Protein AF-A0A5M6IQ29-F1 (afdb_monomer_lite)

Sequence (154 aa):
MRRHSRYEGPIDAAYVEYRLRHAGKTLMALPDTGHSPKLRLRSLEVIKGVEELVEAERSVPRFEPTAHDIAMMDEVFPDWLHFIPQSNLPIRRVIALRSLVSPVTDRHLWPWRRIGETMGTSHESARLWHARGVDMIIGGLARARRESQLPMAA

Secondary structure (DSSP, 8-state):
---GGG--S---HHHHHHHHHHHHHHHHHS-SSSS-HHHHHHTSTTSTT-HHHHHHHTT-------HHHHHHHHHIIIIITTSS-TT-HHHHHHHHHHH-B-TTT--BSS-HHHHHHHHTS-HHHHHHHHHHHHHHHHHHHHHHHHHHHS----

pLDDT: mean 80.24, std 16.38, range [43.84, 98.06]

Foldseek 3Di:
DDDVPPDPDALDLVVLLVLLQLLQLLLLQDDPDDPHCVVVVVVVPLCPPVPVLSVVLNPDHPDDDDPVSRVSNVCNLVPLLVLPDPVLSLLSNLSNQQSHARNVPSHRSQDLCNSQVVVVHHSVVSVVSPVVSSVSSSVVVVVVNVVVPDPPDD

Organism: NCBI:txid504468

Radius of gyration: 15.8 Å; chains: 1; bounding box: 50×30×43 Å

Structure (mmCIF, N/CA/C/O backbone):
data_AF-A0A5M6IQ29-F1
#
_entry.id   AF-A0A5M6IQ29-F1
#
loop_
_atom_site.group_PDB
_atom_site.id
_atom_site.type_symbol
_atom_site.label_atom_id
_atom_site.label_alt_id
_atom_site.label_comp_id
_atom_site.label_asym_id
_atom_site.label_entity_id
_atom_site.label_seq_id
_atom_site.pdbx_PDB_ins_code
_atom_site.Cartn_x
_atom_site.Cartn_y
_atom_site.Cartn_z
_atom_site.occupancy
_atom_site.B_iso_or_equiv
_atom_site.auth_seq_id
_atom_site.auth_comp_id
_atom_site.auth_asym_id
_atom_site.auth_atom_id
_atom_site.pdbx_PDB_model_num
ATOM 1 N N . MET A 1 1 ? -10.879 5.240 -17.279 1.00 47.38 1 MET A N 1
ATOM 2 C CA . MET A 1 1 ? -11.283 4.319 -16.193 1.00 47.38 1 MET A CA 1
ATOM 3 C C . MET A 1 1 ? -11.709 2.994 -16.824 1.00 47.38 1 MET A C 1
ATOM 5 O O . MET A 1 1 ? -12.353 3.061 -17.865 1.00 47.38 1 MET A O 1
ATOM 9 N N . ARG A 1 2 ? -11.351 1.849 -16.213 1.00 48.84 2 ARG A N 1
ATOM 10 C CA . ARG A 1 2 ? -11.544 0.430 -16.635 1.00 48.84 2 ARG A CA 1
ATOM 11 C C . ARG A 1 2 ? -10.347 -0.232 -17.353 1.00 48.84 2 ARG A C 1
ATOM 13 O O . ARG A 1 2 ? -10.311 -0.294 -18.578 1.00 48.84 2 ARG A O 1
ATOM 20 N N . ARG A 1 3 ? -9.398 -0.802 -16.593 1.00 51.25 3 ARG A N 1
ATOM 21 C CA . ARG A 1 3 ? -8.454 -1.840 -17.086 1.00 51.25 3 ARG A CA 1
ATOM 22 C C . ARG A 1 3 ? -8.260 -3.043 -16.151 1.00 51.25 3 ARG A C 1
ATOM 24 O O . ARG A 1 3 ? -7.522 -3.954 -16.489 1.00 51.25 3 ARG A O 1
ATOM 31 N N . HIS A 1 4 ? -9.042 -3.176 -15.078 1.00 53.78 4 HIS A N 1
ATOM 32 C CA . HIS A 1 4 ? -9.095 -4.415 -14.275 1.00 53.78 4 HIS A CA 1
ATOM 33 C C . HIS A 1 4 ? -9.602 -5.647 -15.038 1.00 53.78 4 HIS A C 1
ATOM 35 O O 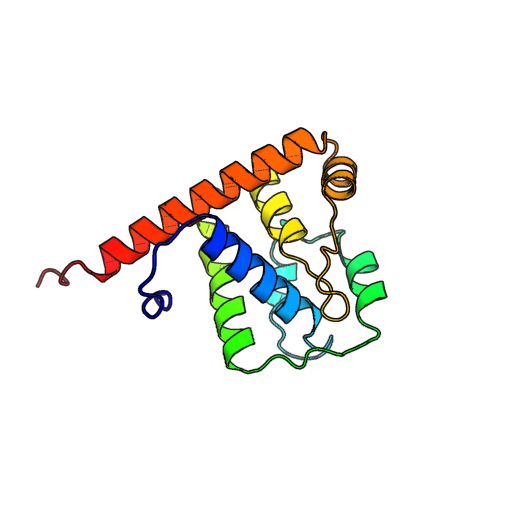. HIS A 1 4 ? -9.560 -6.758 -14.520 1.00 53.78 4 HIS A O 1
ATOM 41 N N . SER A 1 5 ? -10.080 -5.446 -16.268 1.00 51.19 5 SER A N 1
ATOM 42 C CA . SER A 1 5 ? -10.809 -6.394 -17.111 1.00 51.19 5 SER A CA 1
ATOM 43 C C . SER A 1 5 ? -10.068 -7.688 -17.473 1.00 51.19 5 SER A C 1
ATOM 45 O O . SER A 1 5 ? -10.702 -8.562 -18.054 1.00 51.19 5 SER A O 1
ATOM 47 N N . ARG A 1 6 ? -8.764 -7.830 -17.200 1.00 63.06 6 ARG A N 1
ATOM 48 C CA . ARG A 1 6 ? -7.993 -9.012 -17.638 1.00 63.06 6 ARG A CA 1
ATOM 49 C C . ARG A 1 6 ? -7.757 -10.071 -16.560 1.00 63.06 6 ARG A C 1
ATOM 51 O O . ARG A 1 6 ? -7.368 -11.177 -16.908 1.00 63.06 6 ARG A O 1
ATOM 58 N N . TYR A 1 7 ? -7.965 -9.765 -15.277 1.00 73.44 7 TYR A N 1
ATOM 59 C CA . TYR A 1 7 ? -7.827 -10.776 -14.226 1.00 73.44 7 TYR A CA 1
ATOM 60 C C . TYR A 1 7 ? -9.152 -11.515 -14.025 1.00 73.44 7 TYR A C 1
ATOM 62 O O . TYR A 1 7 ? -10.141 -10.934 -13.573 1.00 73.44 7 TYR A O 1
ATOM 70 N N . GLU A 1 8 ? -9.172 -12.801 -14.369 1.00 74.88 8 GLU A N 1
ATOM 71 C CA . GLU A 1 8 ? -10.386 -13.622 -14.315 1.00 74.88 8 GLU A CA 1
ATOM 72 C C . GLU A 1 8 ? -10.613 -14.291 -12.953 1.00 74.88 8 GLU A C 1
ATOM 74 O O . GLU A 1 8 ? -11.753 -14.633 -12.636 1.00 74.88 8 GLU A O 1
ATOM 79 N N . GLY A 1 9 ? -9.574 -14.394 -12.118 1.00 84.12 9 GLY A N 1
ATOM 80 C CA . GLY A 1 9 ? -9.630 -15.036 -10.803 1.00 84.12 9 GLY A CA 1
ATOM 81 C C . GLY A 1 9 ? -10.438 -14.279 -9.731 1.00 84.12 9 GLY A C 1
ATOM 82 O O . GLY A 1 9 ? -11.034 -13.222 -10.002 1.00 84.12 9 GLY A O 1
ATOM 83 N N . PRO A 1 10 ? -10.485 -14.823 -8.498 1.00 88.50 10 PRO A N 1
ATOM 84 C CA . PRO A 1 10 ? -11.184 -14.200 -7.380 1.00 88.50 10 PRO A CA 1
ATOM 85 C C . PRO A 1 10 ? -10.481 -12.910 -6.942 1.00 88.50 10 PRO A C 1
ATOM 87 O O . PRO A 1 10 ? -9.273 -12.876 -6.737 1.00 88.50 10 PRO A O 1
ATOM 90 N N . ILE A 1 11 ? -11.248 -11.829 -6.779 1.00 91.19 11 ILE A N 1
ATOM 91 C CA . ILE A 1 11 ? -10.742 -10.594 -6.169 1.00 91.19 11 ILE A CA 1
ATOM 92 C C . ILE A 1 11 ? -10.799 -10.796 -4.654 1.00 91.19 11 ILE A C 1
ATOM 94 O O . ILE A 1 11 ? -11.820 -10.518 -4.029 1.00 91.19 11 ILE A O 1
ATOM 98 N N . ASP A 1 12 ? -9.723 -11.331 -4.092 1.00 94.50 12 ASP A N 1
ATOM 99 C CA . ASP A 1 12 ? -9.567 -11.587 -2.662 1.00 94.50 12 ASP A CA 1
ATOM 100 C C . ASP A 1 12 ? -8.394 -10.789 -2.063 1.00 94.50 12 ASP A C 1
ATOM 102 O O . ASP A 1 12 ? -7.720 -10.005 -2.743 1.00 94.50 12 ASP A O 1
ATOM 106 N N . ALA A 1 13 ? -8.166 -10.962 -0.759 1.00 95.31 13 ALA A N 1
ATOM 107 C CA . ALA A 1 13 ? -7.095 -10.271 -0.050 1.00 95.31 13 ALA A CA 1
ATOM 108 C C . ALA A 1 13 ? -5.710 -10.629 -0.602 1.00 95.31 13 ALA A C 1
ATOM 110 O O . ALA A 1 13 ? -4.876 -9.741 -0.758 1.00 95.31 13 ALA A O 1
ATOM 111 N N . ALA A 1 14 ? -5.475 -11.895 -0.960 1.00 95.31 14 ALA A N 1
ATOM 112 C CA . ALA A 1 14 ? -4.190 -12.339 -1.489 1.00 95.31 14 ALA A CA 1
ATOM 113 C C . ALA A 1 14 ? -3.875 -11.662 -2.831 1.00 95.31 14 ALA A C 1
ATOM 115 O O . ALA A 1 14 ? -2.765 -11.161 -3.029 1.00 95.31 14 ALA A O 1
ATOM 116 N N . TYR A 1 15 ? -4.863 -11.575 -3.726 1.00 94.44 15 TYR A N 1
ATOM 117 C CA . TYR A 1 15 ? -4.741 -10.856 -4.990 1.00 94.44 15 TYR A CA 1
ATOM 118 C C . TYR A 1 15 ? -4.465 -9.363 -4.776 1.00 94.44 15 TYR A C 1
ATOM 120 O O . TYR A 1 15 ? -3.556 -8.798 -5.396 1.00 94.44 15 TYR A O 1
ATOM 128 N N . VAL A 1 16 ? -5.224 -8.716 -3.887 1.00 95.38 16 VAL A N 1
ATOM 129 C CA . VAL A 1 16 ? -5.072 -7.281 -3.621 1.00 95.38 16 VAL A CA 1
ATOM 130 C C . VAL A 1 16 ? -3.708 -6.973 -3.008 1.00 95.38 16 VAL A C 1
ATOM 132 O O . VAL A 1 16 ? -3.017 -6.065 -3.471 1.00 95.38 16 VAL A O 1
ATOM 135 N N . GLU A 1 17 ? -3.277 -7.751 -2.017 1.00 95.69 17 GLU A N 1
ATOM 136 C CA . GLU A 1 17 ? -1.966 -7.591 -1.389 1.00 95.69 17 GLU A CA 1
ATOM 137 C C . GLU A 1 17 ? -0.825 -7.856 -2.371 1.00 95.69 17 GLU A C 1
ATOM 139 O O . GLU A 1 17 ? 0.142 -7.092 -2.400 1.00 95.69 17 GLU A O 1
ATOM 144 N N . TYR A 1 18 ? -0.943 -8.878 -3.223 1.00 94.69 18 TYR A N 1
ATOM 145 C CA . TYR A 1 18 ? 0.027 -9.140 -4.286 1.00 94.69 18 TYR A CA 1
ATOM 146 C C . TYR A 1 18 ? 0.167 -7.937 -5.228 1.00 94.69 18 TYR A C 1
ATOM 148 O O . TYR A 1 18 ? 1.281 -7.469 -5.478 1.00 94.69 18 TYR A O 1
ATOM 156 N N . ARG A 1 19 ? -0.955 -7.387 -5.707 1.00 93.81 19 ARG A N 1
ATOM 157 C CA . ARG A 1 19 ? -0.965 -6.229 -6.615 1.00 93.81 19 ARG A CA 1
ATOM 158 C C . ARG A 1 19 ? -0.417 -4.968 -5.950 1.00 93.81 19 ARG A C 1
ATOM 160 O O . ARG A 1 19 ? 0.349 -4.249 -6.586 1.00 93.81 19 ARG A O 1
ATOM 167 N N . LEU A 1 20 ? -0.740 -4.727 -4.677 1.00 94.75 20 LEU A N 1
ATOM 168 C CA . LEU A 1 20 ? -0.173 -3.622 -3.893 1.00 94.75 20 LEU A CA 1
ATOM 169 C C . LEU A 1 20 ? 1.346 -3.767 -3.741 1.00 94.75 20 LEU A C 1
ATOM 171 O O . LEU A 1 20 ? 2.077 -2.809 -3.989 1.00 94.75 20 LEU A O 1
ATOM 175 N N . ARG A 1 21 ? 1.834 -4.964 -3.389 1.00 94.25 21 ARG A N 1
ATOM 176 C CA . ARG A 1 21 ? 3.274 -5.255 -3.279 1.00 94.25 21 ARG A CA 1
ATOM 177 C C . ARG A 1 21 ? 3.999 -5.040 -4.598 1.00 94.25 21 ARG A C 1
ATOM 179 O O . ARG A 1 21 ? 5.046 -4.399 -4.620 1.00 94.25 21 ARG A O 1
ATOM 186 N N . HIS A 1 22 ? 3.438 -5.557 -5.686 1.00 92.50 22 HIS A N 1
ATOM 187 C CA . HIS A 1 22 ? 4.015 -5.412 -7.015 1.00 92.50 22 HIS A CA 1
ATOM 188 C C . HIS A 1 22 ? 4.059 -3.942 -7.460 1.00 92.50 22 HIS A C 1
ATOM 190 O O . HIS A 1 22 ? 5.095 -3.470 -7.929 1.00 92.50 22 HIS A O 1
ATOM 196 N N . ALA A 1 23 ? 2.976 -3.191 -7.242 1.00 91.50 23 ALA A N 1
ATOM 197 C CA . ALA A 1 23 ? 2.920 -1.763 -7.540 1.00 91.50 23 ALA A CA 1
ATOM 198 C C . ALA A 1 23 ? 3.963 -0.971 -6.736 1.00 91.50 23 ALA A C 1
ATOM 200 O O . ALA A 1 23 ? 4.696 -0.165 -7.306 1.00 91.50 23 ALA A O 1
ATOM 201 N N . GLY A 1 24 ? 4.088 -1.226 -5.431 1.00 90.12 24 GLY A N 1
ATOM 202 C CA . GLY A 1 24 ? 5.089 -0.552 -4.606 1.00 90.12 24 GLY A CA 1
ATOM 203 C C . GLY A 1 24 ? 6.521 -0.930 -4.970 1.00 90.12 24 GLY A C 1
ATOM 204 O O . GLY A 1 24 ? 7.370 -0.049 -5.037 1.00 90.12 24 GLY A O 1
ATOM 205 N N . LYS A 1 25 ? 6.799 -2.198 -5.290 1.00 90.12 25 LYS A N 1
ATOM 206 C CA . LYS A 1 25 ? 8.113 -2.624 -5.798 1.00 90.12 25 LYS A CA 1
ATOM 207 C C . LYS A 1 25 ? 8.476 -1.921 -7.108 1.00 90.12 25 LYS A C 1
ATOM 209 O O . LYS A 1 25 ? 9.595 -1.438 -7.256 1.00 90.12 25 LYS A O 1
ATOM 214 N N . THR A 1 26 ? 7.513 -1.831 -8.025 1.00 89.62 26 THR A N 1
ATOM 215 C CA . THR A 1 26 ? 7.653 -1.127 -9.307 1.00 89.62 26 THR A CA 1
ATOM 216 C C . THR A 1 26 ? 7.971 0.339 -9.087 1.00 89.62 26 THR A C 1
ATOM 218 O O . THR A 1 26 ? 8.945 0.840 -9.636 1.00 89.62 26 THR A O 1
ATOM 221 N N . LEU A 1 27 ? 7.214 1.006 -8.215 1.00 86.19 27 LEU A N 1
ATOM 222 C CA . LEU A 1 27 ? 7.447 2.401 -7.864 1.00 86.19 27 LEU A CA 1
ATOM 223 C C . LEU A 1 27 ? 8.870 2.642 -7.350 1.00 86.19 27 LEU A C 1
ATOM 225 O O . LEU A 1 27 ? 9.504 3.618 -7.739 1.00 86.19 27 LEU A O 1
ATOM 229 N N . MET A 1 28 ? 9.356 1.760 -6.476 1.00 83.81 28 MET A N 1
ATOM 230 C CA . MET A 1 28 ? 10.680 1.877 -5.865 1.00 83.81 28 MET A CA 1
ATOM 231 C C . MET A 1 28 ? 11.835 1.669 -6.846 1.00 83.81 28 MET A C 1
ATOM 233 O O . MET A 1 28 ? 12.947 2.103 -6.561 1.00 83.81 28 MET A O 1
ATOM 237 N N . ALA A 1 29 ? 11.583 1.001 -7.970 1.00 84.31 29 ALA A N 1
ATOM 238 C CA . ALA A 1 29 ? 12.579 0.737 -8.999 1.00 84.31 29 ALA A CA 1
ATOM 239 C C . ALA A 1 29 ? 12.612 1.787 -10.117 1.00 84.31 29 ALA A C 1
ATOM 241 O O . ALA A 1 29 ? 13.503 1.753 -10.964 1.00 84.31 29 ALA A O 1
ATOM 242 N N . LEU A 1 30 ? 11.642 2.705 -10.154 1.00 81.06 30 LEU A N 1
ATOM 243 C CA . LEU A 1 30 ? 11.625 3.759 -11.160 1.00 81.06 30 LEU A CA 1
ATOM 244 C C . LEU A 1 30 ? 12.731 4.794 -10.904 1.00 81.06 30 LEU A C 1
ATOM 246 O O . LEU A 1 30 ? 13.000 5.129 -9.749 1.00 81.06 30 LEU A O 1
ATOM 250 N N . PRO A 1 31 ? 13.341 5.343 -11.972 1.00 69.56 31 PRO A N 1
ATOM 251 C CA . PRO A 1 31 ? 14.368 6.367 -11.843 1.00 69.56 31 PRO A CA 1
ATOM 252 C C . PRO A 1 31 ? 13.815 7.650 -11.208 1.00 69.56 31 PRO A C 1
ATOM 254 O O . PRO A 1 31 ? 12.647 8.015 -11.379 1.00 69.56 31 PRO A O 1
ATOM 257 N N . ASP A 1 32 ? 14.688 8.368 -10.499 1.00 58.53 32 ASP A N 1
ATOM 258 C CA . ASP A 1 32 ? 14.335 9.604 -9.793 1.00 58.53 32 ASP A CA 1
ATOM 259 C C . ASP A 1 32 ? 14.059 10.794 -10.730 1.00 58.53 32 ASP A C 1
ATOM 261 O O . ASP A 1 32 ? 13.428 11.768 -10.314 1.00 58.53 32 ASP A O 1
ATOM 265 N N . THR A 1 33 ? 14.467 10.700 -11.998 1.00 54.47 33 THR A N 1
ATOM 266 C CA . THR A 1 33 ? 14.303 11.729 -13.031 1.00 54.47 33 THR A CA 1
ATOM 267 C C . THR A 1 33 ? 13.312 11.290 -14.121 1.00 54.47 33 THR A C 1
ATOM 269 O O . THR A 1 33 ? 13.263 10.126 -14.509 1.00 54.47 33 THR A O 1
ATOM 272 N N . GLY A 1 34 ? 12.491 12.229 -14.618 1.00 57.97 34 GLY A N 1
ATOM 273 C CA . GLY A 1 34 ? 11.505 12.010 -15.692 1.00 57.97 34 GLY A CA 1
ATOM 274 C C . GLY A 1 34 ? 10.055 12.340 -15.304 1.00 57.97 34 GLY A C 1
ATOM 275 O O . GLY A 1 34 ? 9.777 12.770 -14.186 1.00 57.97 34 GLY A O 1
ATOM 276 N N . HIS A 1 35 ? 9.108 12.128 -16.229 1.00 54.22 35 HIS A N 1
ATOM 277 C CA . HIS A 1 35 ? 7.658 12.207 -15.965 1.00 54.22 35 HIS A CA 1
ATOM 278 C C . HIS A 1 35 ? 7.204 10.975 -15.163 1.00 54.22 35 HIS A C 1
ATOM 280 O O . HIS A 1 35 ? 6.453 10.132 -15.651 1.00 54.22 35 HIS A O 1
ATOM 286 N N . SER A 1 36 ? 7.733 10.807 -13.952 1.00 55.78 36 SER A N 1
ATOM 287 C CA . SER A 1 36 ? 7.514 9.586 -13.190 1.00 55.78 36 SER A CA 1
ATOM 288 C C . SER A 1 36 ? 6.176 9.624 -12.429 1.00 55.78 36 SER A C 1
ATOM 290 O O . SER A 1 36 ? 5.733 10.681 -11.963 1.00 55.78 36 SER A O 1
ATOM 292 N N . PRO A 1 37 ? 5.540 8.461 -12.217 1.00 55.72 37 PRO A N 1
ATOM 293 C CA . PRO A 1 37 ? 4.409 8.269 -11.302 1.00 55.72 37 PRO A CA 1
ATOM 294 C C . PRO A 1 37 ? 4.641 8.832 -9.889 1.00 55.72 37 PRO A C 1
ATOM 296 O O . PRO A 1 37 ? 3.688 9.164 -9.188 1.00 55.72 37 PRO A O 1
ATOM 299 N N . LYS A 1 38 ? 5.902 9.053 -9.497 1.00 50.69 38 LYS A N 1
ATOM 300 C CA . LYS A 1 38 ? 6.312 9.751 -8.272 1.00 50.69 38 LYS A CA 1
ATOM 301 C C . LYS A 1 38 ? 5.729 11.164 -8.160 1.00 50.69 38 LYS A C 1
ATOM 303 O O . LYS A 1 38 ? 5.354 11.562 -7.062 1.00 50.69 38 LYS A O 1
ATOM 308 N N . LEU A 1 39 ? 5.582 11.905 -9.265 1.00 50.12 39 LEU A N 1
ATOM 309 C CA . LEU A 1 39 ? 4.911 13.216 -9.263 1.00 50.12 39 LEU A CA 1
ATOM 310 C C . LEU A 1 39 ? 3.414 13.089 -8.937 1.00 50.12 39 LEU A C 1
ATOM 312 O O . LEU A 1 39 ? 2.874 13.926 -8.218 1.00 50.12 39 LEU A O 1
ATOM 316 N N . ARG A 1 40 ? 2.761 12.010 -9.394 1.00 54.25 40 ARG A N 1
ATOM 317 C CA . ARG A 1 40 ? 1.350 11.707 -9.080 1.00 54.25 40 ARG A CA 1
ATOM 318 C C . ARG A 1 40 ? 1.156 11.158 -7.666 1.00 54.25 40 ARG A C 1
ATOM 320 O O . ARG A 1 40 ? 0.065 11.236 -7.124 1.00 54.25 40 ARG A O 1
ATOM 327 N N . LEU A 1 41 ? 2.198 10.580 -7.077 1.00 55.47 41 LEU A N 1
ATOM 328 C CA . LEU A 1 41 ? 2.178 10.045 -5.717 1.00 55.47 41 LEU A CA 1
ATOM 329 C C . LEU A 1 41 ? 2.558 11.097 -4.673 1.00 55.47 41 LEU A C 1
ATOM 331 O O . LEU A 1 41 ? 1.977 11.112 -3.596 1.00 55.47 41 LEU A O 1
ATOM 335 N N . ARG A 1 42 ? 3.463 12.030 -4.997 1.00 53.25 42 ARG A N 1
ATOM 336 C CA . ARG A 1 42 ? 3.779 13.198 -4.154 1.00 53.25 42 ARG A CA 1
ATOM 337 C C . ARG A 1 42 ? 2.580 14.128 -3.950 1.00 53.25 42 ARG A C 1
ATOM 339 O O . ARG A 1 42 ? 2.516 14.812 -2.931 1.00 53.25 42 ARG A O 1
ATOM 346 N N . SER A 1 43 ? 1.629 14.147 -4.888 1.00 47.28 43 SER A N 1
ATOM 347 C CA . SER A 1 43 ? 0.355 14.854 -4.716 1.00 47.28 43 SER A CA 1
ATOM 348 C C . SER A 1 43 ? -0.632 14.113 -3.808 1.00 47.28 43 SER A C 1
ATOM 350 O O . SER A 1 43 ? -1.581 14.726 -3.323 1.00 47.28 43 SER A O 1
ATOM 352 N N . LEU A 1 44 ? -0.406 12.828 -3.504 1.00 53.03 44 LEU A N 1
ATOM 353 C CA . LEU A 1 44 ? -1.115 12.163 -2.420 1.00 53.03 44 LEU A CA 1
ATOM 354 C C . LEU A 1 44 ? -0.502 12.656 -1.104 1.00 53.03 44 LEU A C 1
ATOM 356 O O . LEU A 1 44 ? 0.605 12.266 -0.734 1.00 53.03 44 LEU A O 1
ATOM 360 N N . GLU A 1 45 ? -1.246 13.471 -0.351 1.00 50.75 45 GLU A N 1
ATOM 361 C CA . GLU A 1 45 ? -0.894 13.973 1.000 1.00 50.75 45 GLU A CA 1
ATOM 362 C C . GLU A 1 45 ? -0.435 12.881 1.991 1.00 50.75 45 GLU A C 1
ATOM 364 O O . GLU A 1 45 ? 0.106 13.142 3.063 1.00 50.75 45 GLU A O 1
ATOM 369 N N . VAL A 1 46 ? -0.685 11.636 1.615 1.00 55.50 46 VAL A N 1
ATOM 370 C CA . VAL A 1 46 ? -0.369 10.375 2.263 1.00 55.50 46 VAL A CA 1
ATOM 371 C C . VAL A 1 46 ? 1.147 10.086 2.316 1.00 55.50 46 VAL A C 1
ATOM 373 O O . VAL A 1 46 ? 1.567 9.359 3.211 1.00 55.50 46 VAL A O 1
ATOM 376 N N . ILE A 1 47 ? 1.964 10.654 1.414 1.00 54.78 47 ILE A N 1
ATOM 377 C CA . ILE A 1 47 ? 3.400 10.312 1.241 1.00 54.78 47 ILE A CA 1
ATOM 378 C C . ILE A 1 47 ? 4.361 11.428 1.717 1.00 54.78 47 ILE A C 1
ATOM 380 O O . ILE A 1 47 ? 5.573 11.220 1.801 1.00 54.78 47 ILE A O 1
ATOM 384 N N . LYS A 1 48 ? 3.857 12.607 2.111 1.00 49.09 48 LYS A N 1
ATOM 385 C CA . LYS A 1 48 ? 4.706 13.670 2.686 1.00 49.09 48 LYS A CA 1
ATOM 386 C C . LYS A 1 48 ? 5.350 13.182 3.999 1.00 49.09 48 LYS A C 1
ATOM 388 O O . LYS A 1 48 ? 4.634 12.844 4.936 1.00 49.09 48 LYS A O 1
ATOM 393 N N . GLY A 1 49 ? 6.687 13.136 4.051 1.00 51.84 49 GLY A N 1
ATOM 394 C CA . GLY A 1 49 ? 7.484 12.673 5.206 1.00 51.84 49 GLY A CA 1
ATOM 395 C C . GLY A 1 49 ? 8.107 11.273 5.071 1.00 51.84 49 GLY A C 1
ATOM 396 O O . GLY A 1 49 ? 8.864 10.850 5.935 1.00 51.84 49 GLY A O 1
ATOM 397 N N . VAL A 1 50 ? 7.823 10.554 3.981 1.00 56.75 50 VAL A N 1
ATOM 398 C CA . VAL A 1 50 ? 8.320 9.184 3.707 1.00 56.75 50 VAL A CA 1
ATOM 399 C C . VAL A 1 50 ? 9.632 9.187 2.904 1.00 56.75 50 VAL A C 1
ATOM 401 O O . VAL A 1 50 ? 10.250 8.146 2.693 1.00 56.75 50 VAL A O 1
ATOM 404 N N . GLU A 1 51 ? 10.059 10.357 2.433 1.00 58.59 51 GLU A N 1
ATOM 405 C CA . GLU A 1 51 ? 11.017 10.495 1.335 1.00 58.59 51 GLU A CA 1
ATOM 406 C C . GLU A 1 51 ? 12.448 10.068 1.695 1.00 58.59 51 GLU A C 1
ATOM 408 O O . GLU A 1 51 ? 13.043 9.326 0.917 1.00 58.59 51 GLU A O 1
ATOM 413 N N . GLU A 1 52 ? 12.948 10.417 2.887 1.00 58.94 52 GLU A N 1
ATOM 414 C CA . GLU A 1 52 ? 14.327 10.115 3.331 1.00 58.94 52 GLU A CA 1
ATOM 415 C C . GLU A 1 52 ? 14.630 8.609 3.371 1.00 58.94 52 GLU A C 1
ATOM 417 O O . GLU A 1 52 ? 15.715 8.150 3.022 1.00 58.94 52 GLU A O 1
ATOM 422 N N . LEU A 1 53 ? 13.642 7.808 3.764 1.00 58.50 53 LEU A N 1
ATOM 423 C CA . LEU A 1 53 ? 13.767 6.353 3.847 1.00 58.50 53 LEU A CA 1
ATOM 424 C C . LEU A 1 53 ? 13.765 5.669 2.497 1.00 58.50 53 LEU A C 1
ATOM 426 O O . LEU A 1 53 ? 14.473 4.691 2.271 1.00 58.50 53 LEU A O 1
ATOM 430 N N . VAL A 1 54 ? 12.914 6.181 1.619 1.00 59.44 54 VAL A N 1
ATOM 431 C CA . VAL A 1 54 ? 12.801 5.710 0.249 1.00 59.44 54 VAL A CA 1
ATOM 432 C C . VAL A 1 54 ? 14.097 6.032 -0.493 1.00 59.44 54 VAL A C 1
ATOM 434 O O . VAL A 1 54 ? 14.533 5.230 -1.302 1.00 59.44 54 VAL A O 1
ATOM 437 N N . GLU A 1 55 ? 14.740 7.155 -0.188 1.00 60.88 55 GLU A N 1
ATOM 438 C CA . GLU A 1 55 ? 15.995 7.592 -0.801 1.00 60.88 55 GLU A CA 1
ATOM 439 C C . GLU A 1 55 ? 17.198 6.698 -0.450 1.00 60.88 55 GLU A C 1
ATOM 441 O O . GLU A 1 55 ? 17.974 6.361 -1.341 1.00 60.88 55 GLU A O 1
ATOM 446 N N . ALA A 1 56 ? 17.298 6.202 0.789 1.00 60.06 56 ALA A N 1
ATOM 447 C CA . ALA A 1 56 ? 18.380 5.298 1.205 1.00 60.06 56 ALA A CA 1
ATOM 448 C C . ALA A 1 56 ? 18.394 3.947 0.449 1.00 60.06 56 ALA A C 1
ATOM 450 O O . ALA A 1 56 ? 19.459 3.397 0.170 1.00 60.06 56 ALA A O 1
ATOM 451 N N . GLU A 1 57 ? 17.223 3.426 0.072 1.00 62.38 57 GLU A N 1
ATOM 452 C CA . GLU A 1 57 ? 17.071 2.143 -0.644 1.00 62.38 57 GLU A CA 1
ATOM 453 C C . GLU A 1 57 ? 17.233 2.254 -2.171 1.00 62.38 57 GLU A C 1
ATOM 455 O O . GLU A 1 57 ? 17.343 1.239 -2.857 1.00 62.38 57 GLU A O 1
ATOM 460 N N . ARG A 1 58 ? 17.269 3.470 -2.732 1.00 61.00 58 ARG A N 1
ATOM 461 C CA . ARG A 1 58 ? 17.316 3.706 -4.192 1.00 61.00 58 ARG A CA 1
ATOM 462 C C . ARG A 1 58 ? 18.683 3.488 -4.835 1.00 61.00 58 ARG A C 1
ATOM 464 O O . ARG A 1 58 ? 18.790 3.508 -6.056 1.00 61.00 58 ARG A O 1
ATOM 471 N N . SER A 1 59 ? 19.726 3.278 -4.039 1.00 59.72 59 SER A N 1
ATOM 472 C CA . SER A 1 59 ? 21.110 3.196 -4.519 1.00 59.72 59 SER A CA 1
ATOM 473 C C . SER A 1 59 ? 21.462 1.882 -5.237 1.00 59.72 59 SER A C 1
ATOM 475 O O . SER A 1 59 ? 22.582 1.742 -5.723 1.00 59.72 59 SER A O 1
ATOM 477 N N . VAL A 1 60 ? 20.531 0.922 -5.351 1.00 55.44 60 VAL A N 1
ATOM 478 C CA . VAL A 1 60 ? 20.799 -0.382 -5.979 1.00 55.44 60 VAL A CA 1
ATOM 479 C C . VAL A 1 60 ? 19.617 -0.845 -6.851 1.00 55.44 60 VAL A C 1
ATOM 481 O O . VAL A 1 60 ? 18.691 -1.484 -6.345 1.00 55.44 60 VAL A O 1
ATOM 484 N N . PRO A 1 61 ? 19.626 -0.605 -8.175 1.00 57.53 61 PRO A N 1
ATOM 485 C CA . PRO A 1 61 ? 18.641 -1.203 -9.070 1.00 57.53 61 PRO A CA 1
ATOM 486 C C . PRO A 1 61 ? 18.962 -2.693 -9.271 1.00 57.53 61 PRO A C 1
ATOM 488 O O . PRO A 1 61 ? 20.028 -3.045 -9.772 1.00 57.53 61 PRO A O 1
ATOM 491 N N . ARG A 1 62 ? 18.049 -3.588 -8.873 1.00 65.44 62 ARG A N 1
ATOM 492 C CA . ARG A 1 62 ? 18.054 -5.014 -9.291 1.00 65.44 62 ARG A CA 1
ATOM 493 C C . ARG A 1 62 ? 16.774 -5.445 -10.008 1.00 65.44 62 ARG A C 1
ATOM 495 O O . ARG A 1 62 ? 16.731 -6.537 -10.561 1.00 65.44 62 ARG A O 1
ATOM 502 N N . PHE A 1 63 ? 15.740 -4.606 -9.984 1.00 72.00 63 PHE A N 1
ATOM 503 C CA . PHE A 1 63 ? 14.478 -4.812 -10.688 1.00 72.00 63 PHE A CA 1
ATOM 504 C C . PHE A 1 63 ? 14.366 -3.725 -11.756 1.00 72.00 63 PHE A C 1
ATOM 506 O O . PHE A 1 63 ? 14.362 -2.549 -11.409 1.00 72.00 63 PHE A O 1
ATOM 513 N N . GLU A 1 64 ? 14.306 -4.106 -13.029 1.00 82.81 64 GLU A N 1
ATOM 514 C CA . GLU A 1 64 ? 14.023 -3.184 -14.133 1.00 82.81 64 GLU A CA 1
ATOM 515 C C . GLU A 1 64 ? 12.538 -3.316 -14.496 1.00 82.81 64 GLU A C 1
ATOM 517 O O . GLU A 1 64 ? 12.141 -4.344 -15.052 1.00 82.81 64 GLU A O 1
ATOM 522 N N . PRO A 1 65 ? 11.685 -2.339 -14.136 1.00 85.00 65 PRO A N 1
ATOM 523 C CA . PRO A 1 65 ? 10.255 -2.446 -14.377 1.00 85.00 65 PRO A CA 1
ATOM 524 C C . PRO A 1 65 ? 9.950 -2.363 -15.873 1.00 85.00 65 PRO A C 1
ATOM 526 O O . PRO A 1 65 ? 10.380 -1.442 -16.571 1.00 85.00 65 PRO A O 1
ATOM 529 N N . THR A 1 66 ? 9.150 -3.302 -16.364 1.00 88.19 66 THR A N 1
ATOM 530 C CA . THR A 1 66 ? 8.641 -3.284 -17.736 1.00 88.19 66 THR A CA 1
ATOM 531 C C . THR A 1 66 ? 7.494 -2.279 -17.886 1.00 88.19 66 THR A C 1
ATOM 533 O O . THR A 1 66 ? 6.872 -1.846 -16.913 1.00 88.19 66 THR A O 1
ATOM 536 N N . ALA A 1 67 ? 7.125 -1.951 -19.128 1.00 86.75 67 ALA A N 1
ATOM 537 C CA . ALA A 1 67 ? 5.935 -1.137 -19.396 1.00 86.75 67 ALA A CA 1
ATOM 538 C C . ALA A 1 67 ? 4.642 -1.768 -18.835 1.00 86.75 67 ALA A C 1
ATOM 540 O O . ALA A 1 67 ? 3.710 -1.051 -18.467 1.00 86.75 67 ALA A O 1
ATOM 541 N N . HIS A 1 68 ? 4.585 -3.103 -18.751 1.00 87.25 68 HIS A N 1
ATOM 542 C CA . HIS A 1 68 ? 3.455 -3.809 -18.157 1.00 87.25 68 HIS A CA 1
ATOM 543 C C . HIS A 1 68 ? 3.390 -3.601 -16.639 1.00 87.25 68 HIS A C 1
ATOM 545 O O . HIS A 1 68 ? 2.313 -3.303 -16.123 1.00 87.25 68 HIS A O 1
ATOM 551 N N . ASP A 1 69 ? 4.531 -3.664 -15.948 1.00 88.19 69 ASP A N 1
ATOM 552 C CA . ASP A 1 69 ? 4.622 -3.419 -14.501 1.00 88.19 69 ASP A CA 1
ATOM 553 C C . ASP A 1 69 ? 4.185 -1.989 -14.157 1.00 88.19 69 ASP A C 1
ATOM 555 O O . ASP A 1 69 ? 3.375 -1.766 -13.254 1.00 88.19 69 ASP A O 1
ATOM 559 N N . ILE A 1 70 ? 4.641 -1.014 -14.952 1.00 86.31 70 ILE A N 1
ATOM 560 C CA . ILE A 1 70 ? 4.254 0.397 -14.806 1.00 86.31 70 ILE A CA 1
ATOM 561 C C . ILE A 1 70 ? 2.747 0.574 -15.016 1.00 86.31 70 ILE A C 1
ATOM 563 O O . ILE A 1 70 ? 2.101 1.259 -14.225 1.00 86.31 70 ILE A O 1
ATOM 567 N N . ALA A 1 71 ? 2.163 -0.065 -16.034 1.00 84.94 71 ALA A N 1
ATOM 568 C CA . ALA A 1 71 ? 0.722 -0.005 -16.268 1.00 84.94 71 ALA A CA 1
ATOM 569 C C . ALA A 1 71 ? -0.075 -0.623 -15.105 1.00 84.94 71 ALA A C 1
ATOM 571 O O . ALA A 1 71 ? -1.057 -0.035 -14.656 1.00 84.94 71 ALA A O 1
ATOM 572 N N . MET A 1 72 ? 0.365 -1.768 -14.573 1.00 85.06 72 MET A N 1
ATOM 573 C CA . MET A 1 72 ? -0.270 -2.396 -13.409 1.00 85.06 72 MET A CA 1
ATOM 574 C C . MET A 1 72 ? -0.169 -1.533 -12.151 1.00 85.06 72 MET A C 1
ATOM 576 O O . MET A 1 72 ? -1.102 -1.526 -11.347 1.00 85.06 72 MET A O 1
ATOM 580 N N . MET A 1 73 ? 0.943 -0.819 -11.969 1.00 88.00 73 MET A N 1
ATOM 581 C CA . MET A 1 73 ? 1.134 0.131 -10.876 1.00 88.00 73 MET A CA 1
ATOM 582 C C . MET A 1 73 ? 0.223 1.361 -11.017 1.00 88.00 73 MET A C 1
ATOM 584 O O . MET A 1 73 ? -0.405 1.766 -10.035 1.00 88.00 73 MET A O 1
ATOM 588 N N . ASP A 1 74 ? 0.123 1.924 -12.224 1.00 83.44 74 ASP A N 1
ATOM 589 C CA . ASP A 1 74 ? -0.754 3.059 -12.550 1.00 83.44 74 ASP A CA 1
ATOM 590 C C . ASP A 1 74 ? -2.249 2.710 -12.422 1.00 83.44 74 ASP A C 1
ATOM 592 O O . ASP A 1 74 ? -3.072 3.606 -12.266 1.00 83.44 74 ASP A O 1
ATOM 596 N N . GLU A 1 75 ? -2.620 1.427 -12.428 1.00 82.56 75 GLU A N 1
ATOM 597 C CA . GLU A 1 75 ? -3.968 0.977 -12.050 1.00 82.56 75 GLU A CA 1
ATOM 598 C C . GLU A 1 75 ? -4.171 0.939 -10.530 1.00 82.56 75 GLU A C 1
ATOM 600 O O . GLU A 1 75 ? -5.281 1.132 -10.048 1.00 82.56 75 GLU A O 1
ATOM 605 N N . VAL A 1 76 ? -3.131 0.644 -9.748 1.00 87.31 76 VAL A N 1
ATOM 606 C CA . VAL A 1 76 ? -3.267 0.407 -8.304 1.00 87.31 76 VAL A CA 1
ATOM 607 C C . VAL A 1 76 ? -3.301 1.720 -7.529 1.00 87.31 76 VAL A C 1
ATOM 609 O O . VAL A 1 76 ? -4.261 1.983 -6.805 1.00 87.31 76 VAL A O 1
ATOM 612 N N . PHE A 1 77 ? -2.274 2.563 -7.653 1.00 80.75 77 PHE A N 1
ATOM 613 C CA . PHE A 1 77 ? -2.165 3.740 -6.784 1.00 80.75 77 PHE A CA 1
ATOM 614 C C . PHE A 1 77 ? -3.228 4.812 -7.048 1.00 80.75 77 PHE A C 1
ATOM 616 O O . PHE A 1 77 ? -3.830 5.281 -6.080 1.00 80.75 77 PHE A O 1
ATOM 623 N N . PRO A 1 78 ? -3.508 5.198 -8.305 1.00 75.44 78 PRO A N 1
ATOM 624 C CA . PRO A 1 78 ? -4.621 6.078 -8.614 1.00 75.44 78 PRO A CA 1
ATOM 625 C C . PRO A 1 78 ? -5.955 5.391 -8.318 1.00 75.44 78 PRO A C 1
ATOM 627 O O . PRO A 1 78 ? -6.661 5.848 -7.429 1.00 75.44 78 PRO A O 1
ATOM 630 N N . ASP A 1 79 ? -6.299 4.273 -8.964 1.00 80.75 79 ASP A N 1
ATOM 631 C CA . ASP A 1 79 ? -7.691 3.801 -8.920 1.00 80.75 79 ASP A CA 1
ATOM 632 C C . ASP A 1 79 ? -8.070 3.124 -7.591 1.00 80.75 79 ASP A C 1
ATOM 634 O O . ASP A 1 79 ? -9.188 3.306 -7.109 1.00 80.75 79 ASP A O 1
ATOM 638 N N . TRP A 1 80 ? -7.177 2.356 -6.952 1.00 88.38 80 TRP A N 1
ATOM 639 C CA . TRP A 1 80 ? -7.581 1.538 -5.795 1.00 88.38 80 TRP A CA 1
ATOM 640 C C . TRP A 1 80 ? -7.646 2.361 -4.514 1.00 88.38 80 TRP A C 1
ATOM 642 O O . TRP A 1 80 ? -8.555 2.180 -3.705 1.00 88.38 80 TRP A O 1
ATOM 652 N N . LEU A 1 81 ? -6.728 3.317 -4.341 1.00 85.56 81 LEU A N 1
ATOM 653 C CA . LEU A 1 81 ? -6.741 4.211 -3.178 1.00 85.56 81 LEU A CA 1
ATOM 654 C C . LEU A 1 81 ? -7.961 5.146 -3.152 1.00 85.56 81 LEU A C 1
ATOM 656 O O . LEU A 1 81 ? -8.214 5.758 -2.113 1.00 85.56 81 LEU A O 1
ATOM 660 N N . HIS A 1 82 ? -8.703 5.265 -4.261 1.00 86.38 82 HIS A N 1
ATOM 661 C CA . HIS A 1 82 ? -9.966 6.009 -4.324 1.00 86.38 82 HIS A CA 1
ATOM 662 C C . HIS A 1 82 ? -11.146 5.237 -3.720 1.00 86.38 82 HIS A C 1
ATOM 664 O O . HIS A 1 82 ? -12.116 5.865 -3.300 1.00 86.38 82 HIS A O 1
ATOM 670 N N . PHE A 1 83 ? -11.073 3.904 -3.615 1.00 91.75 83 PHE A N 1
ATOM 671 C CA . PHE A 1 83 ? -12.111 3.118 -2.933 1.00 91.75 83 PHE A CA 1
ATOM 672 C C . PHE A 1 83 ? -12.118 3.330 -1.418 1.00 91.75 83 PHE A C 1
ATOM 674 O O . PHE A 1 83 ? -13.104 3.024 -0.752 1.00 91.75 83 PHE A O 1
ATOM 681 N N . ILE A 1 84 ? -11.031 3.873 -0.870 1.00 91.94 84 ILE A N 1
ATOM 682 C CA . ILE A 1 84 ? -10.936 4.241 0.537 1.00 91.94 84 ILE A CA 1
ATOM 683 C C . ILE A 1 84 ? -11.374 5.711 0.664 1.00 91.94 84 ILE A C 1
ATOM 685 O O . ILE A 1 84 ? -10.723 6.583 0.079 1.00 91.94 84 ILE A O 1
ATOM 689 N N . PRO A 1 85 ? -12.439 6.018 1.431 1.00 89.81 85 PRO A N 1
ATOM 690 C CA . PRO A 1 85 ? -12.945 7.381 1.577 1.00 89.81 85 PRO A CA 1
ATOM 691 C C . PRO A 1 85 ? -11.865 8.383 1.999 1.00 89.81 85 PRO A C 1
ATOM 693 O O . PRO A 1 85 ? -10.998 8.067 2.815 1.00 89.81 85 PRO A O 1
ATOM 696 N N . GLN A 1 86 ? -11.953 9.622 1.503 1.00 84.62 86 GLN A N 1
ATOM 697 C CA . GLN A 1 86 ? -11.008 10.695 1.854 1.00 84.62 86 GLN A CA 1
ATOM 698 C C . GLN A 1 86 ? -10.997 10.997 3.361 1.00 84.62 86 GLN A C 1
ATOM 700 O O . GLN A 1 86 ? -9.952 11.335 3.904 1.00 84.62 86 GLN A O 1
ATOM 705 N N . SER A 1 87 ? -12.125 10.799 4.052 1.00 88.25 87 SER A N 1
ATOM 706 C CA . SER A 1 87 ? -12.229 10.916 5.512 1.00 88.25 87 SER A CA 1
ATOM 707 C C . SER A 1 87 ? -11.390 9.879 6.272 1.00 88.25 87 SER A C 1
ATOM 709 O O . SER A 1 87 ? -11.027 10.106 7.423 1.00 88.25 87 SER A O 1
ATOM 711 N N . ASN A 1 88 ? -11.016 8.768 5.631 1.00 90.69 88 ASN A N 1
ATOM 712 C CA . ASN A 1 88 ? -10.239 7.683 6.230 1.00 90.69 88 ASN A CA 1
ATOM 713 C C . ASN A 1 88 ? -8.740 7.811 5.910 1.00 90.69 88 ASN A C 1
ATOM 715 O O . ASN A 1 88 ? -8.095 6.852 5.471 1.00 90.69 88 ASN A O 1
ATOM 719 N N . LEU A 1 89 ? -8.164 8.994 6.154 1.00 88.12 89 LEU A N 1
ATOM 720 C CA . LEU A 1 89 ? -6.740 9.270 5.921 1.00 88.12 89 LEU A CA 1
ATOM 721 C C . LEU A 1 89 ? -5.785 8.246 6.569 1.00 88.12 89 LEU A C 1
ATOM 723 O O . LEU A 1 89 ? -4.832 7.849 5.891 1.00 88.12 89 LEU A O 1
ATOM 727 N N . PRO A 1 90 ? -6.013 7.752 7.809 1.00 91.12 90 PRO A N 1
ATOM 728 C CA . PRO A 1 90 ? -5.141 6.738 8.400 1.00 91.12 90 PRO A CA 1
ATOM 729 C C . PRO A 1 90 ? -5.090 5.439 7.586 1.00 91.12 90 PRO A C 1
ATOM 731 O O . PRO A 1 90 ? -4.009 4.913 7.341 1.00 91.12 90 PRO A O 1
ATOM 734 N N . ILE A 1 91 ? -6.233 4.951 7.091 1.00 94.31 91 ILE A N 1
ATOM 735 C CA . ILE A 1 91 ? -6.298 3.711 6.300 1.00 94.31 91 ILE A CA 1
ATOM 736 C C . ILE A 1 91 ? -5.560 3.888 4.968 1.00 94.31 91 ILE A C 1
ATOM 738 O O . ILE A 1 91 ? -4.757 3.034 4.592 1.00 94.31 91 ILE A O 1
ATOM 742 N N . ARG A 1 92 ? -5.759 5.025 4.285 1.00 91.69 92 ARG A N 1
ATOM 743 C CA . ARG A 1 92 ? -5.049 5.341 3.030 1.00 91.69 92 ARG A CA 1
ATOM 744 C C . ARG A 1 92 ? -3.535 5.367 3.236 1.00 91.69 92 ARG A C 1
ATOM 746 O O . ARG A 1 92 ? -2.803 4.810 2.421 1.00 91.69 92 ARG A O 1
ATOM 753 N N . ARG A 1 93 ? -3.078 5.957 4.348 1.00 89.31 93 ARG A N 1
ATOM 754 C CA . ARG A 1 93 ? -1.663 5.981 4.757 1.00 89.31 93 ARG A CA 1
ATOM 755 C C . ARG A 1 93 ? -1.111 4.597 5.011 1.00 89.31 93 ARG A C 1
ATOM 757 O O . ARG A 1 93 ? -0.092 4.258 4.420 1.00 89.31 93 ARG A O 1
ATOM 764 N N . VAL A 1 94 ? -1.792 3.776 5.804 1.00 93.88 94 VAL A N 1
ATOM 765 C CA . VAL A 1 94 ? -1.332 2.407 6.061 1.00 93.88 94 VAL A CA 1
ATOM 766 C C . VAL A 1 94 ? -1.203 1.612 4.763 1.00 93.88 94 VAL A C 1
ATOM 768 O O . VAL A 1 94 ? -0.164 0.994 4.555 1.00 93.88 94 VAL A O 1
ATOM 771 N N . ILE A 1 95 ? -2.208 1.644 3.881 1.00 94.94 95 ILE A N 1
ATOM 772 C CA . ILE A 1 95 ? -2.172 0.907 2.607 1.00 94.94 95 ILE A CA 1
ATOM 773 C C . ILE A 1 95 ? -1.009 1.385 1.733 1.00 94.94 95 ILE A C 1
ATOM 775 O O . ILE A 1 95 ? -0.225 0.566 1.252 1.00 94.94 95 ILE A O 1
ATOM 779 N N . ALA A 1 96 ? -0.854 2.703 1.571 1.00 89.88 96 ALA A N 1
ATOM 780 C CA . ALA A 1 96 ? 0.223 3.268 0.765 1.00 89.88 96 ALA A CA 1
ATOM 781 C C . ALA A 1 96 ? 1.603 2.892 1.327 1.00 89.88 96 ALA A C 1
ATOM 783 O O . ALA A 1 96 ? 2.412 2.321 0.602 1.00 89.88 96 ALA A O 1
ATOM 784 N N . LEU A 1 97 ? 1.855 3.113 2.621 1.00 90.38 97 LEU A N 1
ATOM 785 C CA . LEU A 1 97 ? 3.133 2.772 3.259 1.00 90.38 97 LEU A CA 1
ATOM 786 C C . LEU A 1 97 ? 3.434 1.277 3.155 1.00 90.38 97 LEU A C 1
ATOM 788 O O . LEU A 1 97 ? 4.539 0.876 2.793 1.00 90.38 97 LEU A O 1
ATOM 792 N N . ARG A 1 98 ? 2.435 0.439 3.443 1.00 94.44 98 ARG A N 1
ATOM 793 C CA . ARG A 1 98 ? 2.596 -1.012 3.497 1.00 94.44 98 ARG A CA 1
ATOM 794 C C . ARG A 1 98 ? 2.785 -1.642 2.116 1.00 94.44 98 ARG A C 1
ATOM 796 O O . ARG A 1 98 ? 3.352 -2.734 2.044 1.00 94.44 98 ARG A O 1
ATOM 803 N N . SER A 1 99 ? 2.366 -0.961 1.048 1.00 93.31 99 SER A N 1
ATOM 804 C CA . SER A 1 99 ? 2.627 -1.369 -0.336 1.00 93.31 99 SER A CA 1
ATOM 805 C C . SER A 1 99 ? 4.096 -1.209 -0.746 1.00 93.31 99 SER A C 1
ATOM 807 O O . SER A 1 99 ? 4.557 -1.951 -1.607 1.00 93.31 99 SER A O 1
ATOM 809 N N . LEU A 1 100 ? 4.854 -0.304 -0.108 1.00 90.06 100 LEU A N 1
ATOM 810 C CA . LEU A 1 100 ? 6.242 -0.019 -0.476 1.00 90.06 100 LEU A CA 1
ATOM 811 C C . LEU A 1 100 ? 7.161 -1.196 -0.119 1.00 90.06 100 LEU A C 1
ATOM 813 O O . LEU A 1 100 ? 7.324 -1.567 1.052 1.00 90.06 100 LEU A O 1
ATOM 817 N N . VAL A 1 101 ? 7.770 -1.776 -1.150 1.00 90.31 101 VAL A N 1
ATOM 818 C CA . VAL A 1 101 ? 8.618 -2.970 -1.083 1.00 90.31 101 VAL A CA 1
ATOM 819 C C . VAL A 1 101 ? 9.966 -2.660 -1.722 1.00 90.31 101 VAL A C 1
ATOM 821 O O . VAL A 1 101 ? 10.020 -2.079 -2.802 1.00 90.31 101 VAL A O 1
ATOM 824 N N . SER A 1 102 ? 11.050 -3.067 -1.063 1.00 86.31 102 SER A N 1
ATOM 825 C CA . SER A 1 102 ? 12.405 -2.967 -1.601 1.00 86.31 102 SER A CA 1
ATOM 826 C C . SER A 1 102 ? 12.521 -3.804 -2.884 1.00 86.31 102 SER A C 1
ATOM 828 O O . SER A 1 102 ? 12.246 -5.010 -2.848 1.00 86.31 102 SER A O 1
ATOM 830 N N . PRO A 1 103 ? 12.965 -3.224 -4.012 1.00 84.62 103 PRO A N 1
ATOM 831 C CA . PRO A 1 103 ? 13.153 -3.966 -5.254 1.00 84.62 103 PRO A CA 1
ATOM 832 C C . PRO A 1 103 ? 14.295 -4.983 -5.164 1.00 84.62 103 PRO A C 1
ATOM 834 O O . PRO A 1 103 ? 14.312 -5.946 -5.927 1.00 84.62 103 PRO A O 1
ATOM 837 N N . VAL A 1 104 ? 15.212 -4.797 -4.209 1.00 84.44 104 VAL A N 1
ATOM 838 C CA . VAL A 1 104 ? 16.391 -5.643 -3.996 1.00 84.44 104 VAL A CA 1
ATOM 839 C C . VAL A 1 104 ? 16.073 -6.838 -3.107 1.00 84.44 104 VAL A C 1
ATOM 841 O O . VAL A 1 104 ? 16.441 -7.964 -3.431 1.00 84.44 104 VAL A O 1
ATOM 844 N N . THR A 1 105 ? 15.408 -6.599 -1.974 1.00 86.19 105 THR A N 1
ATOM 845 C CA . THR A 1 105 ? 15.209 -7.630 -0.941 1.00 86.19 105 THR A CA 1
ATOM 846 C C . THR A 1 105 ? 13.808 -8.234 -0.933 1.00 86.19 105 THR A C 1
ATOM 848 O O . THR A 1 105 ? 13.574 -9.200 -0.210 1.00 86.19 105 THR A O 1
ATOM 851 N N . ASP A 1 106 ? 12.869 -7.659 -1.691 1.00 87.56 106 ASP A N 1
ATOM 852 C CA . ASP A 1 106 ? 11.438 -7.999 -1.691 1.00 87.56 106 ASP A CA 1
ATOM 853 C C . ASP A 1 106 ? 10.736 -7.813 -0.327 1.00 87.56 106 ASP A C 1
ATOM 855 O O . ASP A 1 106 ? 9.591 -8.230 -0.118 1.00 87.56 106 ASP A O 1
ATOM 859 N N . ARG A 1 107 ? 11.406 -7.137 0.617 1.00 90.88 107 ARG A N 1
ATOM 860 C CA . ARG A 1 107 ? 10.890 -6.839 1.957 1.00 90.88 107 ARG A CA 1
ATOM 861 C C . ARG A 1 107 ? 10.164 -5.504 1.990 1.00 90.88 107 ARG A C 1
ATOM 863 O O . ARG A 1 107 ? 10.480 -4.575 1.253 1.00 90.88 107 ARG A O 1
ATOM 870 N N . HIS A 1 108 ? 9.214 -5.391 2.907 1.00 92.00 108 HIS A N 1
ATOM 871 C CA . HIS A 1 108 ? 8.523 -4.135 3.166 1.00 92.00 108 HIS A CA 1
ATOM 872 C C . HIS A 1 108 ? 9.460 -3.091 3.758 1.00 92.00 108 HIS A C 1
ATOM 874 O O . HIS A 1 108 ? 10.084 -3.336 4.789 1.00 92.00 108 HIS A O 1
ATOM 880 N N . LEU A 1 109 ? 9.477 -1.907 3.146 1.00 88.19 109 LEU A N 1
ATOM 881 C CA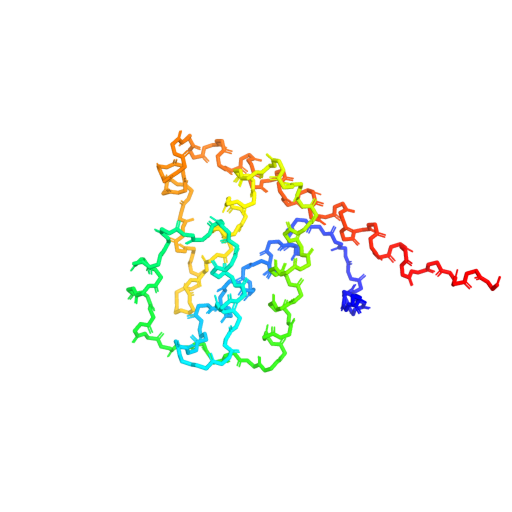 . LEU A 1 109 ? 10.223 -0.750 3.653 1.00 88.19 1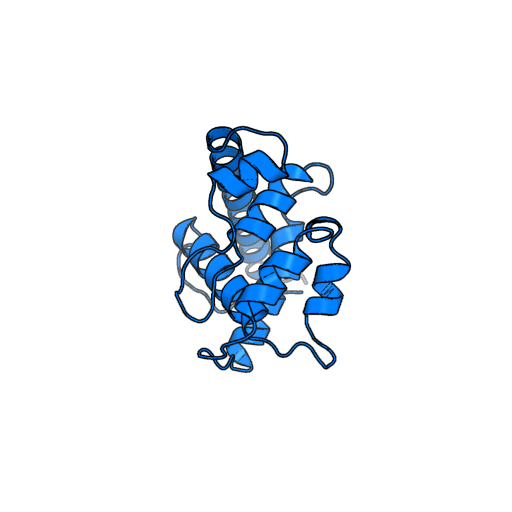09 LEU A CA 1
ATOM 882 C C . LEU A 1 109 ? 9.609 -0.194 4.944 1.00 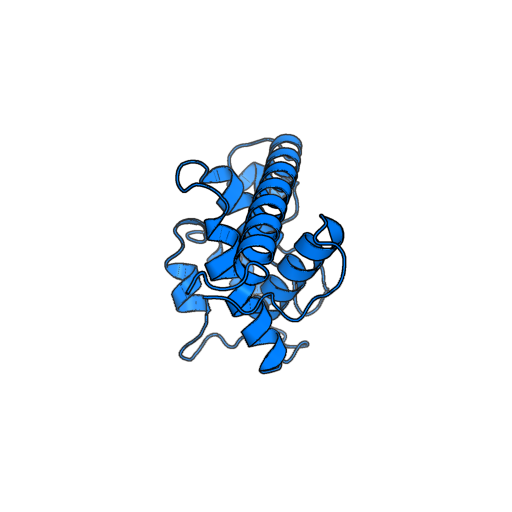88.19 109 LEU A C 1
ATOM 884 O O . LEU A 1 109 ? 10.288 0.414 5.774 1.00 88.19 109 LEU A O 1
ATOM 888 N N . TRP A 1 110 ? 8.315 -0.462 5.130 1.00 90.50 110 TRP A N 1
ATOM 889 C CA . TRP A 1 110 ? 7.518 -0.043 6.273 1.00 90.50 110 TRP A CA 1
ATOM 890 C C . TRP A 1 110 ? 6.989 -1.257 7.049 1.00 90.50 110 TRP A C 1
ATOM 892 O O . TRP A 1 110 ? 5.853 -1.693 6.840 1.00 90.50 110 TRP A O 1
ATOM 902 N N . PRO A 1 111 ? 7.797 -1.834 7.959 1.00 92.19 111 PRO A N 1
ATOM 903 C CA . PRO A 1 111 ? 7.317 -2.824 8.915 1.00 92.19 111 PRO A CA 1
ATOM 904 C C . PRO A 1 111 ? 6.193 -2.259 9.792 1.00 92.19 111 PRO A C 1
ATOM 906 O O . PRO A 1 111 ? 6.160 -1.065 10.087 1.00 92.19 111 PRO A O 1
ATOM 909 N N . TRP A 1 112 ? 5.313 -3.129 10.295 1.00 96.00 112 TRP A N 1
ATOM 910 C CA . TRP A 1 112 ? 4.142 -2.726 11.090 1.00 96.00 112 TRP A CA 1
ATOM 911 C C . TRP A 1 112 ? 4.461 -1.817 12.273 1.00 96.00 112 TRP A C 1
ATOM 913 O O . TRP A 1 112 ? 3.731 -0.868 12.536 1.00 96.00 112 TRP A O 1
ATOM 923 N N . ARG A 1 113 ? 5.558 -2.108 12.978 1.00 93.44 113 ARG A N 1
ATOM 924 C CA . ARG A 1 113 ? 5.999 -1.315 14.124 1.00 93.44 113 ARG A CA 1
ATOM 925 C C . ARG A 1 113 ? 6.311 0.125 13.721 1.00 93.44 113 ARG A C 1
ATOM 927 O O . ARG A 1 113 ? 5.805 1.044 14.350 1.00 93.44 113 ARG A O 1
ATOM 934 N N . ARG A 1 114 ? 7.040 0.297 12.617 1.00 90.44 114 ARG A N 1
ATOM 935 C CA . ARG A 1 114 ? 7.379 1.608 12.061 1.00 90.44 114 ARG A CA 1
ATOM 936 C C . ARG A 1 114 ? 6.141 2.378 11.617 1.00 90.44 114 ARG A C 1
ATOM 938 O O . ARG A 1 114 ? 6.031 3.562 11.893 1.00 90.44 114 ARG A O 1
ATOM 945 N N . ILE A 1 115 ? 5.198 1.701 10.956 1.00 91.19 115 ILE A N 1
ATOM 946 C CA . ILE A 1 115 ? 3.919 2.314 10.569 1.00 91.19 115 ILE A CA 1
ATOM 947 C C . ILE A 1 115 ? 3.193 2.833 11.814 1.00 91.19 115 ILE A C 1
ATOM 949 O O . ILE A 1 115 ? 2.749 3.976 11.817 1.00 91.19 115 ILE A O 1
ATOM 953 N N . GLY A 1 116 ? 3.113 2.019 12.871 1.00 92.12 116 GLY A N 1
ATOM 954 C CA . GLY A 1 116 ? 2.525 2.425 14.146 1.00 92.12 116 GLY A CA 1
ATOM 955 C C . GLY A 1 116 ? 3.195 3.671 14.725 1.00 92.12 116 GLY A C 1
ATOM 956 O O . GLY A 1 116 ? 2.523 4.672 14.953 1.00 92.12 116 GLY A O 1
ATOM 957 N N . GLU A 1 117 ? 4.521 3.643 14.875 1.00 90.88 117 GLU A N 1
ATOM 958 C CA . GLU A 1 117 ? 5.318 4.757 15.408 1.00 90.88 117 GLU A CA 1
ATOM 959 C C . GLU A 1 117 ? 5.115 6.050 14.600 1.00 90.88 117 GLU A C 1
ATOM 961 O O . GLU A 1 117 ? 4.784 7.089 15.168 1.00 90.88 117 GLU A O 1
ATOM 966 N N . THR A 1 118 ? 5.216 5.987 13.270 1.00 86.31 118 THR A N 1
ATOM 967 C CA . THR A 1 118 ? 5.037 7.154 12.388 1.00 86.31 118 THR A CA 1
ATOM 968 C C . THR A 1 118 ? 3.613 7.701 12.398 1.00 86.31 118 THR A C 1
ATOM 970 O O . THR A 1 118 ? 3.405 8.894 12.195 1.00 86.31 118 THR A O 1
ATOM 973 N N . MET A 1 119 ? 2.620 6.847 12.634 1.00 88.44 119 MET A N 1
ATOM 974 C CA . MET A 1 119 ? 1.218 7.250 12.696 1.00 88.44 119 MET A CA 1
ATOM 975 C C . MET A 1 119 ? 0.736 7.583 14.113 1.00 88.44 119 MET A C 1
ATOM 977 O O . MET A 1 119 ? -0.433 7.931 14.272 1.00 88.44 119 MET A O 1
ATOM 981 N N . GLY A 1 120 ? 1.591 7.460 15.134 1.00 90.81 120 GLY A N 1
ATOM 982 C CA . GLY A 1 120 ? 1.201 7.644 16.534 1.00 90.81 120 GLY A CA 1
ATOM 983 C C . GLY A 1 120 ? 0.187 6.602 17.026 1.00 90.81 120 GLY A C 1
ATOM 984 O O . GLY A 1 120 ? -0.714 6.930 17.792 1.00 90.81 120 GLY A O 1
ATOM 985 N N . THR A 1 121 ? 0.284 5.353 16.558 1.00 94.38 121 THR A N 1
ATOM 986 C CA . THR A 1 121 ? -0.640 4.258 16.899 1.00 94.38 121 THR A CA 1
ATOM 987 C C . THR A 1 121 ? 0.088 2.942 17.199 1.00 94.38 121 THR A C 1
ATOM 989 O O . THR A 1 121 ? 1.293 2.805 16.990 1.00 94.38 121 THR A O 1
ATOM 992 N N . SER A 1 122 ? -0.644 1.932 17.677 1.00 96.81 122 SER A N 1
ATOM 993 C CA . SER A 1 122 ? -0.094 0.589 17.865 1.00 96.81 122 SER A CA 1
ATOM 994 C C . SER A 1 122 ? 0.053 -0.153 16.533 1.00 96.81 122 SER A C 1
ATOM 996 O O . SER A 1 122 ? -0.723 0.019 15.591 1.00 96.81 122 SER A O 1
ATOM 998 N N . HIS A 1 123 ? 1.032 -1.053 16.460 1.00 96.38 123 HIS A N 1
ATOM 999 C CA . HIS A 1 123 ? 1.223 -1.899 15.280 1.00 96.38 123 HIS A CA 1
ATOM 1000 C C . HIS A 1 123 ? 0.025 -2.838 15.021 1.00 96.38 123 HIS A C 1
ATOM 1002 O O . HIS A 1 123 ? -0.218 -3.222 13.878 1.00 96.38 123 HIS A O 1
ATOM 1008 N N . GLU A 1 124 ? -0.741 -3.185 16.059 1.00 97.94 124 GLU A N 1
ATOM 1009 C CA . GLU A 1 124 ? -1.994 -3.939 15.949 1.00 97.94 124 GLU A CA 1
ATOM 1010 C C . GLU A 1 124 ? -3.090 -3.108 15.276 1.00 97.94 124 GLU A C 1
ATOM 1012 O O . GLU A 1 124 ? -3.725 -3.578 14.332 1.00 97.94 124 GLU A O 1
ATOM 1017 N N . SER A 1 125 ? -3.244 -1.842 15.683 1.00 97.12 125 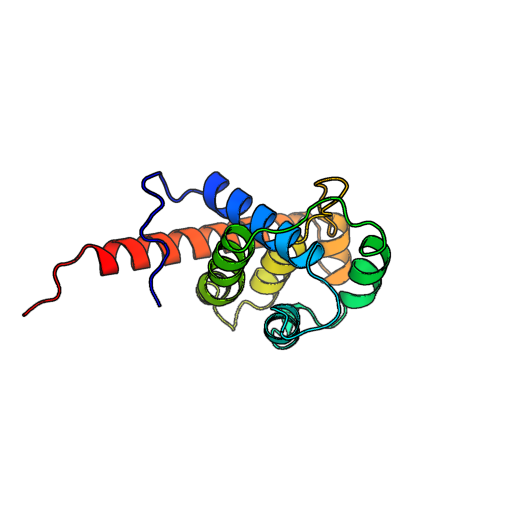SER A N 1
ATOM 1018 C CA . SER A 1 125 ? -4.160 -0.896 15.034 1.00 97.12 125 SER A CA 1
ATOM 1019 C C . SER A 1 125 ? -3.794 -0.689 13.566 1.00 97.12 125 SER A C 1
ATOM 1021 O O . SER A 1 125 ? -4.669 -0.725 12.705 1.00 97.12 125 SER A O 1
ATOM 1023 N N . ALA A 1 126 ? -2.499 -0.569 13.253 1.00 96.50 126 ALA A N 1
ATOM 1024 C CA . ALA A 1 126 ? -2.030 -0.473 11.874 1.00 96.50 126 ALA A CA 1
ATOM 1025 C C . ALA A 1 126 ? -2.394 -1.721 11.044 1.00 96.50 126 ALA A C 1
ATOM 1027 O O . ALA A 1 126 ? -2.879 -1.585 9.922 1.00 96.50 126 ALA A O 1
ATOM 1028 N N . ARG A 1 127 ? -2.231 -2.938 11.586 1.00 97.75 127 ARG A N 1
ATOM 1029 C CA . ARG A 1 127 ? -2.660 -4.178 10.905 1.00 97.75 127 ARG A CA 1
ATOM 1030 C C . ARG A 1 127 ? -4.168 -4.209 10.673 1.00 97.75 127 ARG A C 1
ATOM 1032 O O . ARG A 1 127 ? -4.605 -4.556 9.579 1.00 97.75 127 ARG A O 1
ATOM 1039 N N . LEU A 1 128 ? -4.953 -3.811 11.672 1.00 97.94 128 LEU A N 1
ATOM 1040 C CA . LEU A 1 128 ? -6.409 -3.752 11.564 1.00 97.94 128 LEU A CA 1
ATOM 1041 C C . LEU A 1 128 ? -6.857 -2.741 10.500 1.00 97.94 128 LEU A C 1
ATOM 1043 O O . LEU A 1 128 ? -7.741 -3.031 9.697 1.00 97.94 128 LEU A O 1
ATOM 1047 N N . TRP A 1 129 ? -6.240 -1.560 10.467 1.00 97.25 129 TRP A N 1
ATOM 1048 C CA . TRP A 1 129 ? -6.504 -0.552 9.441 1.00 97.25 129 TRP A CA 1
ATOM 1049 C C . TRP A 1 129 ? -6.116 -1.036 8.048 1.00 97.25 129 TRP A C 1
ATOM 1051 O O . TRP A 1 129 ? -6.861 -0.784 7.105 1.00 97.25 129 TRP A O 1
ATOM 1061 N N . HIS A 1 130 ? -5.004 -1.764 7.915 1.00 97.69 130 HIS A N 1
ATOM 1062 C CA . HIS A 1 130 ? -4.625 -2.378 6.646 1.00 97.69 130 HIS A CA 1
ATOM 1063 C C . HIS A 1 130 ? -5.672 -3.385 6.169 1.00 97.69 130 HIS A C 1
ATOM 1065 O O . HIS A 1 130 ? -6.136 -3.271 5.041 1.00 97.69 130 HIS A O 1
ATOM 1071 N N . ALA A 1 131 ? -6.084 -4.323 7.029 1.00 98.06 131 ALA A N 1
ATOM 1072 C CA . ALA A 1 131 ? -7.102 -5.317 6.688 1.00 98.06 131 ALA A CA 1
ATOM 1073 C C . ALA A 1 131 ? -8.403 -4.643 6.221 1.00 98.06 131 ALA A C 1
ATOM 1075 O O . ALA A 1 131 ? -8.891 -4.924 5.132 1.00 98.06 131 ALA A O 1
ATOM 1076 N N . ARG A 1 132 ? -8.878 -3.636 6.969 1.00 97.94 132 ARG A N 1
ATOM 1077 C CA . ARG A 1 132 ? -10.052 -2.836 6.579 1.00 97.94 132 ARG A CA 1
ATOM 1078 C C . ARG A 1 132 ? -9.869 -2.123 5.239 1.00 97.94 132 ARG A C 1
ATOM 1080 O O . ARG A 1 132 ? -10.811 -2.034 4.461 1.00 97.94 132 ARG A O 1
ATOM 1087 N N . GLY A 1 133 ? -8.681 -1.585 4.969 1.00 96.94 133 GLY A N 1
ATOM 1088 C CA . GLY A 1 133 ? -8.374 -0.946 3.690 1.00 96.94 133 GLY A CA 1
ATOM 1089 C C . GLY A 1 133 ? -8.388 -1.932 2.523 1.00 96.94 133 GLY A C 1
ATOM 1090 O O . GLY A 1 133 ? -8.935 -1.614 1.469 1.00 96.94 133 GLY A O 1
ATOM 1091 N N . VAL A 1 134 ? -7.849 -3.137 2.723 1.00 97.88 134 VAL A N 1
ATOM 1092 C CA . VAL A 1 134 ? -7.909 -4.231 1.744 1.00 97.88 134 VAL A CA 1
ATOM 1093 C C . VAL A 1 134 ? -9.362 -4.621 1.470 1.00 97.88 134 VAL A C 1
ATOM 1095 O O . VAL A 1 134 ? -9.748 -4.678 0.305 1.00 97.88 134 VAL A O 1
ATOM 1098 N N . ASP A 1 135 ? -10.196 -4.767 2.502 1.00 98.06 135 ASP A N 1
ATOM 1099 C CA . ASP A 1 135 ? -11.626 -5.074 2.341 1.00 98.06 135 ASP A CA 1
ATOM 1100 C C . ASP A 1 135 ? -12.369 -3.998 1.531 1.00 98.06 135 ASP A C 1
ATOM 1102 O O . ASP A 1 135 ? -13.165 -4.312 0.642 1.00 98.06 135 ASP A O 1
ATOM 1106 N N . MET A 1 136 ? -12.081 -2.715 1.786 1.00 97.25 136 MET A N 1
ATOM 1107 C CA . MET A 1 136 ? -12.652 -1.600 1.015 1.00 97.25 136 MET A CA 1
ATOM 1108 C C . MET A 1 136 ? -12.254 -1.667 -0.463 1.00 97.25 136 MET A C 1
ATOM 1110 O O . MET A 1 136 ? -13.098 -1.471 -1.341 1.00 97.25 136 MET A O 1
ATOM 1114 N N . ILE A 1 137 ? -10.985 -1.977 -0.747 1.00 95.81 137 ILE A N 1
ATOM 1115 C CA . ILE A 1 137 ? -10.486 -2.142 -2.116 1.00 95.81 137 ILE A CA 1
ATOM 1116 C C . ILE A 1 137 ? -11.174 -3.331 -2.791 1.00 95.81 137 ILE A C 1
ATOM 1118 O O . ILE A 1 137 ? -11.678 -3.174 -3.901 1.00 95.81 137 ILE A O 1
ATOM 1122 N N . ILE A 1 138 ? -11.263 -4.488 -2.128 1.00 96.06 138 ILE A N 1
ATOM 1123 C CA . ILE A 1 138 ? -11.968 -5.670 -2.648 1.00 96.06 138 ILE A CA 1
ATOM 1124 C C . ILE A 1 138 ? -13.412 -5.310 -3.014 1.00 96.06 138 ILE A C 1
ATOM 1126 O O . ILE A 1 138 ? -13.854 -5.585 -4.132 1.00 96.06 138 ILE A O 1
ATOM 1130 N N . GLY A 1 139 ? -14.136 -4.646 -2.108 1.00 95.12 139 GLY A N 1
ATOM 1131 C CA . GLY A 1 139 ? -15.516 -4.220 -2.339 1.00 95.12 139 GLY A CA 1
ATOM 1132 C C . GLY A 1 139 ? -15.658 -3.275 -3.536 1.00 95.12 139 GLY A C 1
ATOM 1133 O O . GLY A 1 139 ? -16.543 -3.466 -4.377 1.00 95.12 139 GLY A O 1
ATOM 1134 N N . GLY A 1 140 ? -14.759 -2.293 -3.651 1.00 93.38 140 GLY A N 1
ATOM 1135 C CA . GLY A 1 140 ? -14.715 -1.349 -4.768 1.00 93.38 140 GLY A CA 1
ATOM 1136 C C . GLY A 1 140 ? -14.419 -2.019 -6.111 1.00 93.38 140 GLY A C 1
ATOM 1137 O O . GLY A 1 140 ? -15.123 -1.790 -7.096 1.00 93.38 140 GLY A O 1
ATOM 1138 N N . LEU A 1 141 ? -13.442 -2.924 -6.135 1.00 91.56 141 LEU A N 1
ATOM 1139 C CA . LEU A 1 141 ? -13.073 -3.704 -7.315 1.00 91.56 141 LEU A CA 1
ATOM 1140 C C . LEU A 1 141 ? -14.193 -4.650 -7.759 1.00 91.56 141 LEU A C 1
ATOM 1142 O O . LEU A 1 141 ? -14.518 -4.712 -8.946 1.00 91.56 141 LEU A O 1
ATOM 1146 N N . ALA A 1 142 ? -14.822 -5.356 -6.818 1.00 91.25 142 ALA A N 1
ATOM 1147 C CA . ALA A 1 142 ? -15.947 -6.238 -7.109 1.00 91.25 142 ALA A CA 1
ATOM 1148 C C . ALA A 1 142 ? -17.137 -5.456 -7.687 1.00 91.25 142 ALA A C 1
ATOM 1150 O O . ALA A 1 142 ? -17.785 -5.916 -8.629 1.00 91.25 142 ALA A O 1
ATOM 1151 N N . ARG A 1 143 ? -17.404 -4.253 -7.163 1.00 90.25 143 ARG A N 1
ATOM 1152 C CA . ARG A 1 143 ? -18.419 -3.344 -7.709 1.00 90.25 143 ARG A CA 1
ATOM 1153 C C . ARG A 1 143 ? -18.076 -2.902 -9.134 1.00 90.25 143 ARG A C 1
ATOM 1155 O O . ARG A 1 143 ? -18.909 -3.074 -10.020 1.00 90.25 143 ARG A O 1
ATOM 1162 N N . ALA A 1 144 ? -16.855 -2.424 -9.368 1.00 86.75 144 ALA A N 1
ATOM 1163 C CA . ALA A 1 144 ? -16.406 -1.983 -10.690 1.00 86.75 144 ALA A CA 1
ATOM 1164 C C . ALA A 1 144 ? -16.435 -3.114 -11.740 1.00 86.75 144 ALA A C 1
ATOM 1166 O O . ALA A 1 144 ? -16.767 -2.879 -12.907 1.00 86.75 144 ALA A O 1
ATOM 1167 N N . ARG A 1 145 ? -16.128 -4.358 -11.332 1.00 85.56 145 ARG A N 1
ATOM 1168 C CA . ARG A 1 145 ? -16.230 -5.551 -12.191 1.00 85.56 145 ARG A CA 1
ATOM 1169 C C . ARG A 1 145 ? -17.677 -5.817 -12.601 1.00 85.56 145 ARG A C 1
ATOM 1171 O O . ARG A 1 145 ? -17.930 -5.969 -13.792 1.00 85.56 145 ARG A O 1
ATOM 1178 N N . ARG A 1 146 ? -18.624 -5.795 -11.652 1.00 85.56 146 ARG A N 1
ATOM 1179 C CA . ARG A 1 146 ? -20.061 -5.959 -11.949 1.00 85.56 146 ARG A CA 1
ATOM 1180 C C . ARG A 1 146 ? -20.574 -4.880 -12.904 1.00 85.56 146 ARG A C 1
ATOM 1182 O O . ARG A 1 146 ? -21.203 -5.205 -13.901 1.00 85.56 146 ARG A O 1
ATOM 1189 N N . GLU A 1 147 ? -20.234 -3.615 -12.660 1.00 84.62 147 GLU A N 1
ATOM 1190 C CA . GLU A 1 147 ? -20.625 -2.476 -13.514 1.00 84.62 147 GLU A CA 1
ATOM 1191 C C . GLU A 1 147 ? -20.019 -2.527 -14.930 1.00 84.62 147 GLU A C 1
ATOM 1193 O O . GLU A 1 147 ? -20.487 -1.843 -15.838 1.00 84.62 147 GLU A O 1
ATOM 1198 N N . SER A 1 148 ? -18.964 -3.317 -15.135 1.00 78.62 148 SER A N 1
ATOM 1199 C CA . SER A 1 148 ? -18.353 -3.536 -16.453 1.00 78.62 148 SER A CA 1
ATOM 1200 C C . SER A 1 148 ? -18.907 -4.758 -17.184 1.00 78.62 148 SER A C 1
ATOM 1202 O O . SER A 1 148 ? -18.698 -4.877 -18.384 1.00 78.62 148 SER A O 1
ATOM 1204 N N . GLN A 1 149 ? -19.599 -5.651 -16.473 1.00 72.31 149 GLN A N 1
ATOM 1205 C CA . GLN A 1 149 ? -20.242 -6.847 -17.025 1.00 72.31 149 GLN A CA 1
ATOM 1206 C C . GLN A 1 149 ? -21.728 -6.630 -17.343 1.00 72.31 149 GLN A C 1
ATOM 1208 O O . GLN A 1 149 ? -22.318 -7.433 -18.061 1.00 72.31 149 GLN A O 1
ATOM 1213 N N . LEU A 1 150 ? -22.341 -5.559 -16.827 1.00 64.00 150 LEU A N 1
ATOM 1214 C CA . LEU A 1 150 ? -23.695 -5.169 -17.211 1.00 64.00 150 LEU A CA 1
ATOM 1215 C C . LEU A 1 150 ? -23.699 -4.688 -18.674 1.00 64.00 150 LEU A C 1
ATOM 1217 O O . LEU A 1 150 ? -22.863 -3.849 -19.025 1.00 64.00 150 LEU A O 1
ATOM 1221 N N . PRO A 1 151 ? -24.622 -5.176 -19.526 1.00 55.50 151 PRO A N 1
ATOM 1222 C CA . PRO A 1 151 ? -24.788 -4.625 -20.862 1.00 55.50 151 PRO A CA 1
ATOM 1223 C C . PRO A 1 151 ? -25.132 -3.142 -20.726 1.00 55.50 151 PRO A C 1
ATOM 1225 O O . PRO A 1 151 ? -25.962 -2.760 -19.899 1.00 55.50 151 PRO A O 1
ATOM 1228 N N . MET A 1 152 ? -24.452 -2.304 -21.506 1.00 51.09 152 MET A N 1
ATOM 1229 C CA . MET A 1 152 ? -24.758 -0.882 -21.589 1.00 51.09 152 MET A CA 1
ATOM 1230 C C . MET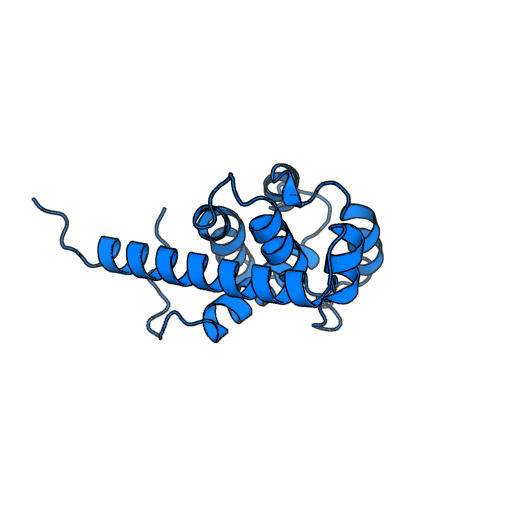 A 1 152 ? -26.213 -0.778 -22.058 1.00 51.09 152 MET A C 1
ATOM 1232 O O . MET A 1 152 ? -26.505 -1.140 -23.195 1.00 51.09 152 MET A O 1
ATOM 1236 N N . ALA A 1 153 ? -27.126 -0.419 -21.151 1.00 51.97 153 ALA A N 1
ATOM 1237 C CA . ALA A 1 153 ? -28.537 -0.273 -21.482 1.00 51.97 153 ALA A CA 1
ATOM 1238 C C . ALA A 1 153 ? -28.648 0.712 -22.655 1.00 51.97 153 ALA A C 1
ATOM 1240 O O . ALA A 1 153 ? -28.096 1.812 -22.576 1.00 51.97 153 ALA A O 1
ATOM 1241 N N . ALA A 1 154 ? -29.244 0.225 -23.746 1.00 43.84 154 ALA A N 1
ATOM 1242 C CA . ALA A 1 154 ? -29.416 0.927 -25.013 1.00 43.84 154 ALA A CA 1
ATOM 1243 C C . ALA A 1 154 ? -30.315 2.160 -24.873 1.00 43.84 154 ALA A C 1
ATOM 1245 O O . ALA A 1 154 ? -31.246 2.114 -24.035 1.00 43.84 154 ALA A O 1
#